Protein AF-A0A921ZTX0-F1 (afdb_monomer_lite)

pLDDT: mean 76.97, std 12.98, range [41.44, 89.69]

Foldseek 3Di:
DPPKDKDKDWDDDPQKIWIWIWIQDPVRDIDIWTWIDGPVRPIDTD

Secondary structure (DSSP, 8-state):
-----EEEEEEEETTEEEEEEEEE-TTS-EEEEEEEEETTB-----

Sequence (46 aa):
HTGDHKSQHESRDGDVVHGYYSLQQPDGSLRDVHYHGDDHSGYFPR

InterPro domains:
  IPR000618 Insect cuticle protein [PF00379] (2-45)
  IPR000618 Insect cuticle protein [PS51155] (1-46)
  IPR051217 Insect Cuticle Structural [PTHR12236] (1-43)

Structure (mmCIF, N/CA/C/O backbone):
data_AF-A0A921ZTX0-F1
#
_entry.id   AF-A0A921ZTX0-F1
#
loop_
_atom_site.group_PDB
_atom_site.id
_atom_site.type_symbol
_atom_site.label_atom_id
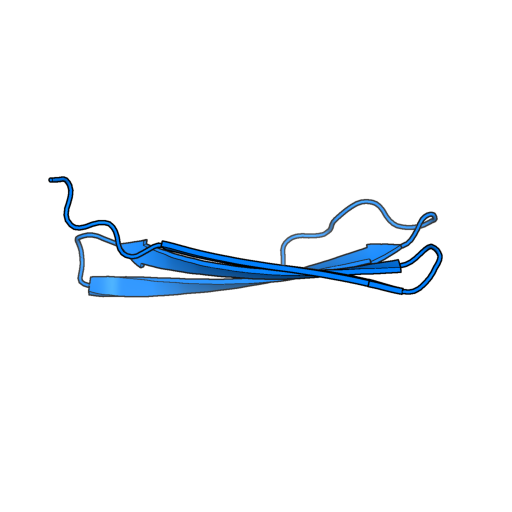_atom_site.label_alt_id
_atom_site.label_comp_id
_atom_site.label_asym_id
_atom_site.label_entity_id
_atom_site.label_seq_id
_atom_site.pdbx_PDB_ins_code
_atom_site.Cartn_x
_atom_site.Cartn_y
_atom_site.Cartn_z
_atom_site.occupancy
_atom_site.B_iso_or_equiv
_atom_site.auth_seq_id
_atom_site.auth_comp_id
_atom_site.auth_asym_id
_atom_site.auth_atom_id
_atom_site.pdbx_PDB_model_num
ATOM 1 N N . HIS A 1 1 ? -14.110 14.494 12.280 1.00 52.59 1 HIS A N 1
ATOM 2 C CA . HIS A 1 1 ? -13.115 13.769 11.466 1.00 52.59 1 HIS A CA 1
ATOM 3 C C . HIS A 1 1 ? -13.690 12.407 11.137 1.00 52.59 1 HIS A C 1
ATOM 5 O O . HIS A 1 1 ? -14.180 11.747 12.038 1.00 52.59 1 HIS A O 1
ATOM 11 N N . THR A 1 2 ? -13.729 12.054 9.861 1.00 60.53 2 THR A N 1
ATOM 12 C CA . THR A 1 2 ? -14.659 11.089 9.255 1.00 60.53 2 THR A CA 1
ATOM 13 C C . THR A 1 2 ? -14.389 9.610 9.575 1.00 60.53 2 THR A C 1
ATOM 15 O O . THR A 1 2 ? -15.124 8.757 9.109 1.00 60.53 2 THR A O 1
ATOM 18 N N . GLY A 1 3 ? -13.378 9.277 10.387 1.00 62.31 3 GLY A N 1
ATOM 19 C CA . GLY A 1 3 ? -13.105 7.893 10.815 1.00 62.31 3 GLY A CA 1
ATOM 20 C C . GLY A 1 3 ? -12.637 6.943 9.703 1.00 62.31 3 GLY A C 1
ATOM 21 O O . GLY A 1 3 ? -12.321 5.794 9.990 1.00 62.31 3 GLY A O 1
ATOM 22 N N . ASP A 1 4 ? -12.559 7.410 8.456 1.00 68.69 4 ASP A N 1
ATOM 23 C CA . ASP A 1 4 ? -12.075 6.618 7.331 1.00 68.69 4 ASP A CA 1
ATOM 24 C C . ASP A 1 4 ? -10.563 6.385 7.473 1.00 68.69 4 ASP A C 1
ATOM 26 O O . ASP A 1 4 ? -9.753 7.300 7.287 1.00 68.69 4 ASP A O 1
ATOM 30 N N . HIS A 1 5 ? -10.170 5.152 7.786 1.00 75.69 5 HIS A N 1
ATOM 31 C CA . HIS A 1 5 ? -8.773 4.732 7.725 1.00 75.69 5 HIS A CA 1
ATOM 32 C C . HIS A 1 5 ? -8.474 4.269 6.301 1.00 75.69 5 HIS A C 1
ATOM 34 O O . HIS A 1 5 ? -8.982 3.243 5.846 1.00 75.69 5 HIS A O 1
ATOM 40 N N . LYS A 1 6 ? -7.681 5.059 5.574 1.00 81.81 6 LYS A N 1
ATOM 41 C CA . LYS A 1 6 ? -7.302 4.774 4.186 1.00 81.81 6 LYS A CA 1
ATOM 42 C C . LYS A 1 6 ? -5.785 4.749 4.087 1.00 81.81 6 LYS A C 1
ATOM 44 O O . LYS A 1 6 ? -5.136 5.681 4.559 1.00 81.81 6 LYS A O 1
ATOM 49 N N . SER A 1 7 ? -5.245 3.729 3.433 1.00 84.38 7 SER A N 1
ATOM 50 C CA . SER A 1 7 ? -3.814 3.643 3.123 1.00 84.38 7 SER A CA 1
ATOM 51 C C . SER A 1 7 ? -3.651 3.321 1.648 1.00 84.38 7 SER A C 1
ATOM 53 O O . SER A 1 7 ? -4.340 2.449 1.129 1.00 84.38 7 SER A O 1
ATOM 55 N N . GLN A 1 8 ? -2.754 4.028 0.972 1.00 88.00 8 GLN A N 1
ATOM 56 C CA . GLN A 1 8 ? -2.389 3.777 -0.417 1.00 88.00 8 GLN A CA 1
ATOM 57 C C . GLN A 1 8 ? -0.877 3.634 -0.494 1.00 88.00 8 GLN A C 1
ATOM 59 O O . GLN A 1 8 ? -0.154 4.421 0.119 1.00 88.00 8 GLN A O 1
ATOM 64 N N . HIS A 1 9 ? -0.409 2.671 -1.275 1.00 88.50 9 HIS A N 1
ATOM 65 C CA . HIS A 1 9 ? 0.992 2.540 -1.626 1.00 88.50 9 HIS A CA 1
ATOM 66 C C . HIS A 1 9 ? 1.107 2.205 -3.109 1.00 88.50 9 HIS A C 1
ATOM 68 O O . HIS A 1 9 ? 0.465 1.274 -3.586 1.00 88.50 9 HIS A O 1
ATOM 74 N N . GLU A 1 10 ? 1.931 2.958 -3.825 1.00 87.38 10 GLU A N 1
ATOM 75 C CA . GLU A 1 10 ? 2.238 2.730 -5.232 1.00 87.38 10 GLU A CA 1
ATOM 76 C C . GLU A 1 10 ? 3.757 2.712 -5.390 1.00 87.38 10 GLU A C 1
ATOM 78 O O . GLU A 1 10 ? 4.462 3.547 -4.821 1.00 87.38 10 GLU A O 1
ATOM 83 N N . SER A 1 11 ? 4.246 1.735 -6.137 1.00 86.31 11 SER A N 1
ATOM 84 C CA . SER A 1 11 ? 5.645 1.553 -6.482 1.00 86.31 11 SER A CA 1
ATOM 85 C C . SER A 1 11 ? 5.753 1.349 -7.988 1.00 86.31 11 SER A C 1
ATOM 87 O O . SER A 1 11 ? 4.958 0.638 -8.605 1.00 86.31 11 SER A O 1
ATOM 89 N N . ARG A 1 12 ? 6.742 2.004 -8.592 1.00 86.75 12 ARG A N 1
ATOM 90 C CA . ARG A 1 12 ? 6.992 1.948 -10.029 1.00 86.75 12 ARG A CA 1
ATOM 91 C C . ARG A 1 12 ? 8.377 1.379 -10.284 1.00 86.75 12 ARG A C 1
ATOM 93 O O . ARG A 1 12 ? 9.358 1.903 -9.762 1.00 86.75 12 ARG A O 1
ATOM 100 N N . ASP A 1 13 ? 8.434 0.344 -11.107 1.00 82.31 13 ASP A N 1
ATOM 101 C CA . ASP A 1 13 ? 9.660 -0.288 -11.577 1.00 82.31 13 ASP A CA 1
ATOM 102 C C . ASP A 1 13 ? 9.685 -0.210 -13.110 1.00 82.31 13 ASP A C 1
ATOM 104 O O . ASP A 1 13 ? 8.945 -0.911 -13.800 1.00 82.31 13 ASP A O 1
ATOM 108 N N . GLY A 1 14 ? 10.451 0.749 -13.642 1.00 85.88 14 GLY A N 1
ATOM 109 C CA . GLY A 1 14 ? 10.486 1.052 -15.076 1.00 85.88 14 GLY A CA 1
ATOM 110 C C . GLY A 1 14 ? 9.106 1.413 -15.645 1.00 85.88 14 GLY A C 1
ATOM 111 O O . GLY A 1 14 ? 8.520 2.449 -15.300 1.00 85.88 14 GLY A O 1
ATOM 112 N N . ASP A 1 15 ? 8.599 0.539 -16.511 1.00 81.62 15 ASP A N 1
ATOM 113 C CA . ASP A 1 15 ? 7.307 0.657 -17.201 1.00 81.62 15 ASP A CA 1
ATOM 114 C C . ASP A 1 15 ? 6.160 -0.074 -16.479 1.00 81.62 15 ASP A C 1
ATOM 116 O O . ASP A 1 15 ? 5.032 -0.113 -16.967 1.00 81.62 15 ASP A O 1
ATOM 120 N N . VAL A 1 16 ? 6.435 -0.644 -15.301 1.00 81.25 16 VAL A N 1
ATOM 121 C CA . VAL A 1 16 ? 5.462 -1.372 -14.486 1.00 81.25 16 VAL A CA 1
ATOM 122 C C . VAL A 1 16 ? 5.139 -0.584 -13.221 1.00 81.25 16 VAL A C 1
ATOM 124 O O . VAL A 1 16 ? 6.016 -0.220 -12.439 1.00 81.25 16 VAL A O 1
ATOM 127 N N . VAL A 1 17 ? 3.854 -0.359 -12.981 1.00 87.00 17 VAL A N 1
ATOM 128 C CA . VAL A 1 17 ? 3.296 0.155 -11.731 1.00 87.00 17 VAL A CA 1
ATOM 129 C C . VAL A 1 17 ? 2.644 -0.990 -10.975 1.00 87.00 17 VAL A C 1
ATOM 131 O O . VAL A 1 17 ? 1.834 -1.742 -11.508 1.00 87.00 17 VAL A O 1
ATOM 134 N N . HIS A 1 18 ? 2.958 -1.101 -9.696 1.00 87.12 18 HIS A N 1
ATOM 135 C CA . HIS A 1 18 ? 2.259 -1.983 -8.782 1.00 87.12 18 HIS A CA 1
ATOM 136 C C . HIS A 1 18 ? 1.908 -1.215 -7.522 1.00 87.12 18 HIS A C 1
ATOM 138 O O . HIS A 1 18 ? 2.663 -0.377 -7.034 1.00 87.12 18 HIS A O 1
ATOM 144 N N . GLY A 1 19 ? 0.745 -1.501 -6.969 1.00 89.69 19 GLY A N 1
ATOM 145 C CA . GLY A 1 19 ? 0.298 -0.806 -5.786 1.00 89.69 19 GLY A CA 1
ATOM 146 C C . GLY A 1 19 ? -0.790 -1.558 -5.067 1.00 89.69 19 GLY A C 1
ATOM 147 O O . GLY A 1 19 ? -1.330 -2.558 -5.541 1.00 89.69 19 GLY A O 1
ATOM 148 N N . TYR A 1 20 ? -1.097 -1.057 -3.885 1.00 87.62 20 TYR A N 1
ATOM 149 C CA . TYR A 1 20 ? -2.245 -1.496 -3.133 1.00 87.62 20 TYR A CA 1
ATOM 150 C C . TYR A 1 20 ? -2.944 -0.314 -2.476 1.00 87.62 20 TYR A C 1
ATOM 152 O O . TYR A 1 20 ? -2.348 0.723 -2.169 1.00 87.62 20 TYR A O 1
ATOM 160 N N . TYR A 1 21 ? -4.241 -0.479 -2.275 1.00 86.38 21 TYR A N 1
ATOM 161 C CA . TYR A 1 21 ? -5.076 0.453 -1.549 1.00 86.38 21 TYR A CA 1
ATOM 162 C C . TYR A 1 21 ? -5.907 -0.309 -0.529 1.00 86.38 21 TYR A C 1
ATOM 164 O O . TYR A 1 21 ? -6.609 -1.251 -0.878 1.00 86.38 21 TYR A O 1
ATOM 172 N N . SER A 1 22 ? -5.837 0.136 0.717 1.00 85.62 22 SER A N 1
ATOM 173 C CA . 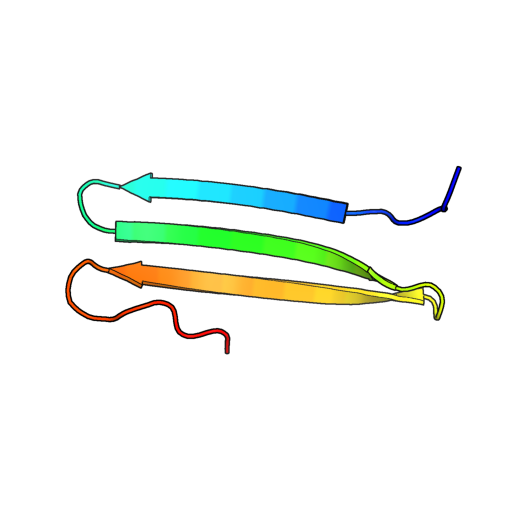SER A 1 22 ? -6.626 -0.365 1.835 1.00 85.62 22 SER A CA 1
ATOM 174 C C . SER A 1 22 ? -7.639 0.702 2.251 1.00 85.62 22 SER A C 1
ATOM 176 O O . SER A 1 22 ? -7.266 1.864 2.458 1.00 85.62 22 SER A O 1
ATOM 178 N N . LEU A 1 23 ? -8.907 0.323 2.390 1.00 87.69 23 LEU A N 1
ATOM 179 C CA . LEU A 1 23 ? -9.974 1.188 2.888 1.00 87.69 23 LEU A CA 1
ATOM 180 C C . LEU A 1 23 ? -10.770 0.491 3.981 1.00 87.69 23 LEU A C 1
ATOM 182 O O . LEU A 1 23 ? -11.473 -0.483 3.715 1.00 87.69 23 LEU A O 1
ATOM 186 N N . GLN A 1 24 ? -10.720 1.056 5.183 1.00 87.19 24 GL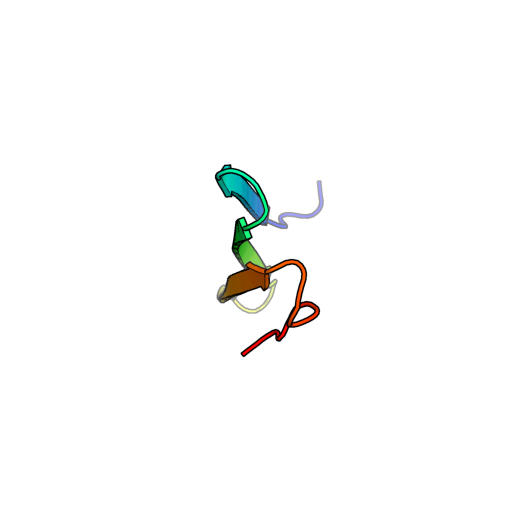N A N 1
ATOM 187 C CA . GLN A 1 24 ? -11.630 0.720 6.265 1.00 87.19 24 GLN A CA 1
ATOM 188 C C . GLN A 1 24 ? -12.987 1.366 5.989 1.00 87.19 24 GLN A C 1
ATOM 190 O O . GLN A 1 24 ? -13.124 2.589 5.948 1.00 87.19 24 GLN A O 1
ATOM 195 N N . GLN A 1 25 ? -13.983 0.522 5.771 1.00 83.88 25 GLN A N 1
ATOM 196 C CA . GLN A 1 25 ? -15.365 0.916 5.585 1.00 83.88 25 GLN A CA 1
ATOM 197 C C . GLN A 1 25 ? -16.054 1.133 6.944 1.00 83.88 25 GLN A C 1
ATOM 199 O O . GLN A 1 25 ? -15.655 0.543 7.951 1.00 83.88 25 GLN A O 1
ATOM 204 N N . PRO A 1 26 ? -17.118 1.952 6.990 1.00 80.19 26 PRO A N 1
ATOM 205 C CA . PRO A 1 26 ? -17.841 2.248 8.229 1.00 80.19 26 PRO A CA 1
ATOM 206 C C . PRO A 1 26 ? -18.593 1.046 8.821 1.00 80.19 26 PRO A C 1
ATOM 208 O O . PRO A 1 26 ? -18.954 1.077 9.993 1.00 80.19 26 PRO A O 1
ATOM 211 N N . ASP A 1 27 ? -18.818 -0.016 8.043 1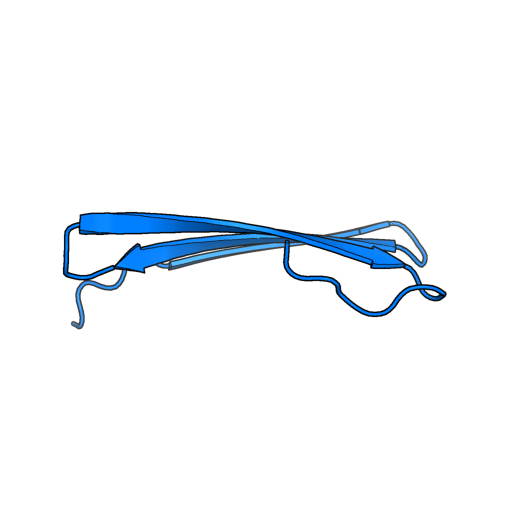.00 83.06 27 ASP A N 1
ATOM 212 C CA . ASP A 1 27 ? -19.347 -1.302 8.518 1.00 83.06 27 ASP A CA 1
ATOM 213 C C . ASP A 1 27 ? -18.270 -2.187 9.181 1.00 83.06 27 ASP A C 1
ATOM 215 O O . ASP A 1 27 ? -18.570 -3.287 9.642 1.00 83.06 27 ASP A O 1
ATOM 219 N N . GLY A 1 28 ? -17.022 -1.708 9.247 1.00 79.94 28 GLY A N 1
ATOM 220 C CA . GLY A 1 28 ? -15.871 -2.434 9.776 1.00 79.94 28 GLY A CA 1
ATOM 221 C C . GLY A 1 28 ? -15.162 -3.317 8.747 1.00 79.94 28 GLY A C 1
ATOM 222 O O . GLY A 1 28 ? -14.122 -3.889 9.070 1.00 79.94 28 GLY A O 1
ATOM 223 N N . SER A 1 29 ? -15.661 -3.410 7.511 1.00 84.38 29 SER A N 1
ATOM 224 C CA . SER A 1 29 ? -15.003 -4.173 6.450 1.00 84.38 29 SER A CA 1
ATOM 225 C C . SER A 1 29 ? -13.717 -3.482 5.986 1.00 84.38 29 SER A C 1
ATOM 227 O O . SER A 1 29 ? -13.652 -2.253 5.902 1.00 84.38 29 SER A O 1
ATOM 229 N N . LEU A 1 30 ? -12.685 -4.265 5.671 1.00 86.81 30 LEU A N 1
ATOM 230 C CA . LEU A 1 30 ? -11.464 -3.787 5.024 1.00 86.81 30 LEU A CA 1
ATOM 231 C C . LEU A 1 30 ? -11.507 -4.164 3.547 1.00 86.81 30 LEU A C 1
ATOM 233 O O . LEU A 1 30 ? -11.701 -5.326 3.193 1.00 86.81 30 LEU A O 1
ATOM 237 N N . ARG A 1 31 ? -11.341 -3.167 2.679 1.00 88.25 31 ARG A N 1
ATOM 238 C CA . ARG A 1 31 ? -11.119 -3.380 1.249 1.00 88.25 31 ARG A CA 1
ATOM 239 C C . ARG A 1 31 ? -9.646 -3.213 0.9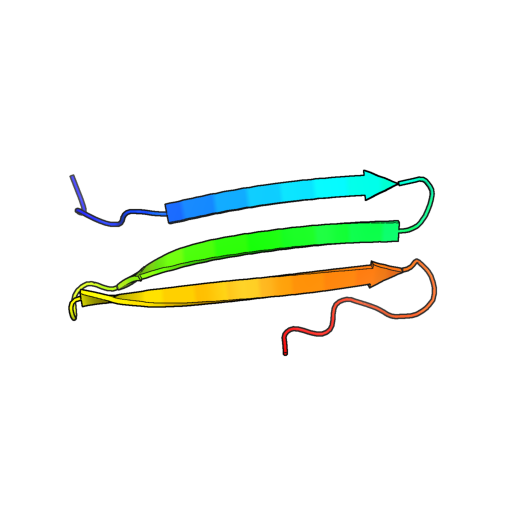56 1.00 88.25 31 ARG A C 1
ATOM 241 O O . ARG A 1 31 ? -9.189 -2.077 0.878 1.00 88.25 31 ARG A O 1
ATOM 248 N N . ASP A 1 32 ? -8.959 -4.326 0.761 1.00 87.19 32 ASP A N 1
ATOM 249 C CA . ASP A 1 32 ? -7.587 -4.366 0.274 1.00 87.19 32 ASP A CA 1
ATOM 250 C C . ASP A 1 32 ? -7.599 -4.703 -1.217 1.00 87.19 32 ASP A C 1
ATOM 252 O O . ASP A 1 32 ? -8.016 -5.784 -1.629 1.00 87.19 32 ASP A O 1
ATOM 256 N N . VAL A 1 33 ? -7.194 -3.739 -2.038 1.00 86.00 33 VAL A N 1
ATOM 257 C CA . VAL A 1 33 ? -7.145 -3.850 -3.496 1.00 86.00 33 VAL A CA 1
ATOM 258 C C . VAL A 1 33 ? -5.691 -3.812 -3.917 1.00 86.00 33 VAL A C 1
ATOM 260 O O . VAL A 1 33 ? -5.022 -2.808 -3.689 1.00 86.00 33 VAL A O 1
ATOM 263 N N . HIS A 1 34 ? -5.218 -4.878 -4.555 1.00 83.00 34 HIS A N 1
ATOM 264 C CA . HIS A 1 34 ? -3.898 -4.934 -5.173 1.00 83.00 34 HIS A CA 1
ATOM 265 C C . HIS A 1 34 ? -4.054 -4.744 -6.676 1.00 83.00 34 HIS A C 1
ATOM 267 O O . HIS A 1 34 ? -4.846 -5.437 -7.309 1.00 83.00 34 HIS A O 1
ATOM 273 N N . TYR A 1 35 ? -3.298 -3.819 -7.254 1.00 80.81 35 TYR A N 1
ATOM 274 C CA . TYR A 1 35 ? -3.305 -3.592 -8.691 1.00 80.81 35 TYR A CA 1
ATOM 275 C C . TYR A 1 35 ? -1.894 -3.642 -9.261 1.00 80.81 35 TYR A C 1
ATOM 277 O O . TYR A 1 35 ? -0.904 -3.306 -8.608 1.00 80.81 35 TYR A O 1
ATOM 285 N N . HIS A 1 36 ? -1.835 -4.069 -10.514 1.00 79.56 36 HIS A N 1
ATOM 286 C CA . HIS A 1 36 ? -0.644 -4.116 -11.342 1.00 79.56 36 HIS A CA 1
ATOM 287 C C . HIS A 1 36 ? -1.027 -3.512 -12.692 1.00 79.56 36 HIS A C 1
ATOM 289 O O . HIS A 1 36 ? -2.044 -3.899 -13.270 1.00 79.56 36 HIS A O 1
ATOM 295 N N . GLY A 1 37 ? -0.254 -2.542 -13.159 1.00 75.62 37 GLY A N 1
ATOM 296 C CA . GLY A 1 37 ? -0.392 -1.942 -14.475 1.00 75.62 37 GLY A CA 1
ATOM 297 C C . GLY A 1 37 ? 0.957 -1.941 -15.172 1.00 75.62 37 GLY A C 1
ATOM 298 O O . GLY A 1 37 ? 1.916 -1.381 -14.654 1.00 75.62 37 GLY A O 1
ATOM 299 N N . ASP A 1 38 ? 1.024 -2.559 -16.338 1.00 72.50 38 ASP A N 1
ATOM 300 C CA . ASP A 1 38 ? 2.139 -2.444 -17.274 1.00 72.50 38 ASP A CA 1
ATOM 301 C C . ASP A 1 38 ? 1.723 -1.576 -18.469 1.00 72.50 38 ASP A C 1
ATOM 303 O O . ASP A 1 38 ? 0.531 -1.429 -18.752 1.00 72.50 38 ASP A O 1
ATOM 307 N N . ASP A 1 39 ? 2.697 -1.000 -19.178 1.00 64.19 39 ASP A N 1
ATOM 308 C CA . ASP A 1 39 ? 2.468 -0.125 -20.345 1.00 64.19 39 ASP A CA 1
ATOM 309 C C . ASP A 1 39 ? 1.596 -0.781 -21.444 1.00 64.19 39 ASP A C 1
ATOM 311 O O . ASP A 1 39 ? 0.911 -0.093 -22.200 1.00 64.19 39 ASP A O 1
ATOM 315 N N . HIS A 1 40 ? 1.527 -2.119 -21.487 1.00 61.81 40 HIS A N 1
ATOM 316 C CA . HIS A 1 40 ? 0.719 -2.872 -22.451 1.00 61.81 40 HIS A CA 1
ATOM 317 C C . HIS A 1 40 ? -0.677 -3.278 -21.946 1.00 61.81 40 HIS A C 1
ATOM 319 O O . HIS A 1 40 ? -1.548 -3.589 -22.763 1.00 61.81 40 HIS A O 1
ATOM 325 N N . SER A 1 41 ? -0.924 -3.258 -20.636 1.00 57.16 41 SER A N 1
ATOM 326 C CA . SER A 1 41 ? -2.150 -3.777 -20.023 1.00 57.16 41 SER A CA 1
ATOM 327 C C . SER A 1 41 ? -2.660 -2.789 -18.979 1.00 57.16 41 SER A C 1
ATOM 329 O O . SER A 1 41 ? -2.303 -2.826 -17.803 1.00 57.16 41 SER A O 1
ATOM 331 N N . GLY A 1 42 ? -3.516 -1.871 -19.430 1.00 54.03 42 GLY A N 1
ATOM 332 C CA . GLY A 1 42 ? -4.151 -0.880 -18.569 1.00 54.03 42 GLY A CA 1
ATOM 333 C C . GLY A 1 42 ? -4.823 -1.519 -17.349 1.00 54.03 42 GLY A C 1
ATOM 334 O O . GLY A 1 42 ? -5.617 -2.444 -17.488 1.00 54.03 42 GLY A O 1
ATOM 335 N N . TYR A 1 43 ? -4.470 -0.994 -16.174 1.00 53.72 43 TYR A N 1
ATOM 336 C CA . TYR A 1 43 ? -5.058 -1.189 -14.844 1.00 53.72 43 TYR A CA 1
ATOM 337 C C . TYR A 1 43 ? -6.281 -2.129 -14.783 1.00 53.72 43 TYR A C 1
ATOM 339 O O . TYR A 1 43 ? -7.412 -1.726 -15.070 1.00 53.72 43 TYR A O 1
ATOM 347 N N . PHE A 1 44 ? -6.068 -3.368 -14.331 1.00 53.88 44 PHE A N 1
ATOM 348 C CA . PHE A 1 44 ? -7.145 -4.294 -13.978 1.00 53.88 44 PHE A CA 1
ATOM 349 C C . PHE A 1 44 ? -7.329 -4.318 -12.453 1.00 53.88 44 PHE A C 1
ATOM 351 O O . PHE A 1 44 ? -6.510 -4.925 -11.762 1.00 53.88 44 PHE A O 1
ATOM 358 N N . PRO A 1 45 ? -8.392 -3.711 -11.895 1.00 41.44 45 PRO A N 1
ATOM 359 C CA . PRO A 1 45 ? -8.786 -3.993 -10.523 1.00 41.44 45 PRO A CA 1
ATOM 360 C C . PRO A 1 45 ? -9.386 -5.406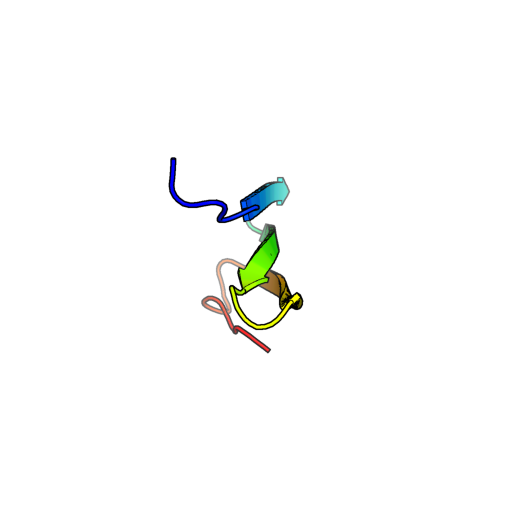 -10.495 1.00 41.44 45 PRO A C 1
ATOM 362 O O . PRO A 1 45 ? -10.437 -5.646 -11.095 1.00 41.44 45 PRO A O 1
ATOM 365 N N . ARG A 1 46 ? -8.698 -6.355 -9.859 1.00 51.03 46 ARG A N 1
ATOM 366 C CA . ARG A 1 46 ? -9.239 -7.677 -9.516 1.00 51.03 46 ARG A CA 1
ATOM 367 C C . ARG A 1 46 ? -9.398 -7.779 -8.011 1.00 51.03 46 ARG A C 1
ATOM 369 O O . ARG A 1 46 ? -8.471 -7.331 -7.304 1.00 51.03 46 ARG A O 1
#

Organism: Manduca sexta (NCBI:txid7130)

Radius of gyration: 13.0 Å; chains: 1; bounding box: 30×21×34 Å